Protein AF-A0ABD0Y356-F1 (afdb_monomer)

Organism: NCBI:txid642074

Radius of gyration: 19.46 Å; Cα contacts (8 Å, |Δi|>4): 56; chains: 1; bounding box: 53×22×47 Å

Solvent-accessible surface area (backbone atoms only — not comparable to full-atom values): 6310 Å² total; per-residue (Å²): 120,70,77,62,56,54,56,53,51,51,53,52,51,50,53,53,51,51,53,52,49,54,48,51,54,51,36,52,50,46,53,58,52,34,70,78,47,96,61,86,76,53,74,68,55,46,44,48,43,49,52,34,48,76,69,67,65,59,84,68,90,66,74,77,87,50,70,71,46,47,54,51,48,53,53,52,49,55,51,47,66,55,49,54,56,54,54,50,49,57,52,49,55,52,50,52,54,49,53,50,51,52,53,51,56,62,74,74,109

pLDDT: mean 81.66, std 10.9, range [48.22, 93.31]

Foldseek 3Di:
DVVLVVVLVVLVVVVVVVLVVLLVVLLVLLQVVCVVPPDDDDSVLSSVQSVCVLVVVCPPPDDDPDPVSVVVVVVSSVVSVVVVVVSVVVNVVSVVVVVVVVVVVVVVD

InterPro domains:
  IPR013099 Potassium channel domain [PF07885] (21-88)
  IPR047871 Calcium-activated potassium channel slowpoke-like [PTHR10027] (1-94)

Sequence (109 aa):
MQKSQSALSQQLMILSATLLCLVFTSVCGIQHFQRAGHRHLNLFQSTYYVVVTFSTVGYGDFVPDIWPSQLYMVIMICIALIVLPTQVKNTQHLSNKLHLLCKKCILFF

Nearest PDB structures (foldseek):
  7cr3-assembly1_A  TM=7.398E-01  e=2.305E-01  Homo sapiens
  8j02-assembly1_A  TM=6.827E-01  e=1.405E-01  Homo sapiens
  8ijk-assembly1_A  TM=6.825E-01  e=1.590E-01  Homo sapiens
  8x43-assembly1_G  TM=5.730E-01  e=2.037E-01  Homo sapiens
  8j05-assembly1_G  TM=5.253E-01  e=3.141E-01  Homo sapiens

Secondary structure (DSSP, 8-state):
-HHHHHHHHHHHHHHHHHHHHHHHHHHHHHHHHHHTSSS---HHHHHHHHHHHHTT----SS---SHHHHHHHHHHHHHHHHHHHHHHHHHHHHHHHHHHHHHHHHTT-

Mean predicted aligned error: 8.08 Å

Structure (mmCIF, N/CA/C/O backbone):
data_AF-A0ABD0Y356-F1
#
_entry.id   AF-A0ABD0Y356-F1
#
loop_
_atom_site.group_PDB
_atom_site.id
_atom_site.type_symbol
_atom_site.label_atom_id
_atom_site.label_alt_id
_atom_site.label_comp_id
_atom_site.label_asym_id
_atom_site.label_entity_id
_atom_site.label_seq_id
_atom_site.pdbx_PDB_ins_code
_atom_site.Cartn_x
_atom_site.Cartn_y
_atom_site.Cartn_z
_atom_site.occupancy
_atom_site.B_iso_or_equiv
_atom_site.auth_seq_id
_atom_site.auth_comp_id
_atom_site.auth_asym_id
_atom_site.auth_atom_id
_atom_site.pdbx_PDB_model_num
ATOM 1 N N . MET A 1 1 ? -15.328 12.468 30.540 1.00 48.22 1 MET A N 1
ATOM 2 C CA . MET A 1 1 ? -15.143 12.422 29.067 1.00 48.22 1 MET A CA 1
ATOM 3 C C . MET A 1 1 ? -13.676 12.413 28.591 1.00 48.22 1 MET A C 1
ATOM 5 O O . MET A 1 1 ? -13.446 11.945 27.485 1.00 48.22 1 MET A O 1
ATOM 9 N N . GLN A 1 2 ? -12.669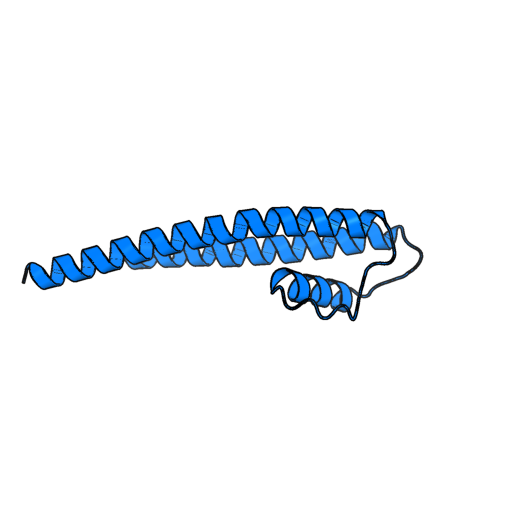 12.829 29.383 1.00 51.19 2 GLN A N 1
ATOM 10 C CA . GLN A 1 2 ? -11.256 12.905 28.935 1.00 51.19 2 GLN A CA 1
ATOM 11 C C . GLN A 1 2 ? -10.601 11.570 28.515 1.00 51.19 2 GLN A C 1
ATOM 13 O O . GLN A 1 2 ? -9.849 11.545 27.546 1.00 51.19 2 GLN A O 1
ATOM 18 N N .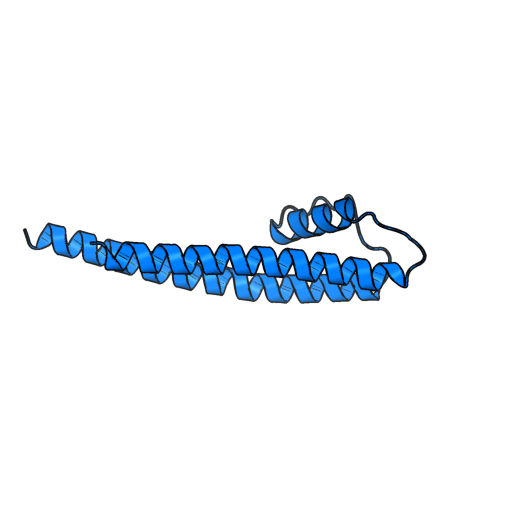 LYS A 1 3 ? -10.900 10.446 29.185 1.00 57.53 3 LYS A N 1
ATOM 19 C CA . LYS A 1 3 ? -10.203 9.164 28.937 1.00 57.53 3 LYS A CA 1
ATOM 20 C C . LYS A 1 3 ? -10.556 8.497 27.594 1.00 57.53 3 LYS A C 1
ATOM 22 O O . LYS A 1 3 ? -9.785 7.691 27.086 1.00 57.53 3 LYS A O 1
ATOM 27 N N . SER A 1 4 ? -11.711 8.825 27.008 1.00 60.03 4 SER A N 1
ATOM 28 C CA . SER A 1 4 ? -12.128 8.241 25.723 1.00 60.03 4 SER A CA 1
ATOM 29 C C . SER A 1 4 ? -11.534 8.972 24.516 1.00 60.03 4 SER A C 1
ATOM 31 O O . SER A 1 4 ? -11.319 8.348 23.481 1.00 60.03 4 SER A O 1
ATOM 33 N N . GLN A 1 5 ? -11.234 10.268 24.657 1.00 64.00 5 GLN A N 1
ATOM 34 C CA . GLN A 1 5 ? -10.579 11.067 23.616 1.00 64.00 5 GLN A CA 1
ATOM 35 C C . GLN A 1 5 ? -9.115 10.642 23.420 1.00 64.00 5 GLN A C 1
ATOM 37 O O . GLN A 1 5 ? -8.646 10.545 22.289 1.00 64.00 5 GLN A O 1
ATOM 42 N N . SER A 1 6 ? -8.415 10.289 24.507 1.00 74.12 6 SER A N 1
ATOM 43 C CA . SER A 1 6 ? -7.024 9.824 24.439 1.00 74.12 6 SER A CA 1
ATOM 44 C C . SER A 1 6 ? -6.871 8.455 23.766 1.00 74.12 6 SER A C 1
ATOM 46 O O . SER A 1 6 ? -5.894 8.227 23.063 1.00 74.12 6 SER A O 1
ATOM 48 N N . ALA A 1 7 ? -7.836 7.543 23.929 1.00 76.94 7 ALA A N 1
ATOM 49 C CA . ALA A 1 7 ? -7.784 6.234 23.272 1.00 76.94 7 ALA A CA 1
ATOM 50 C C . ALA A 1 7 ? -7.954 6.343 21.745 1.00 76.94 7 ALA A C 1
ATOM 52 O O . ALA A 1 7 ? -7.269 5.648 20.999 1.00 76.94 7 ALA A O 1
ATOM 53 N N . LEU A 1 8 ? -8.829 7.239 21.272 1.00 79.25 8 LEU A N 1
ATOM 54 C C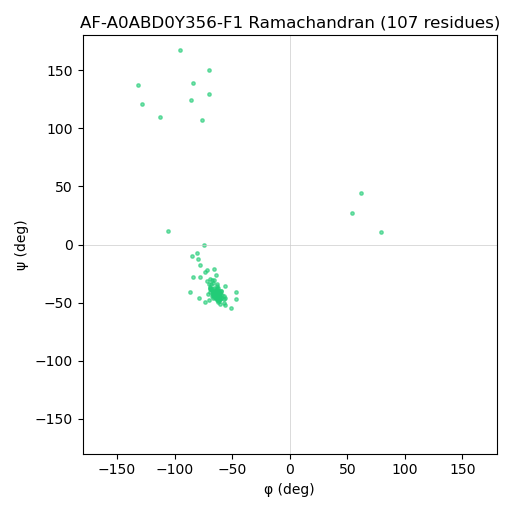A . LEU A 1 8 ? -9.013 7.504 19.842 1.00 79.25 8 LEU A CA 1
ATOM 55 C C . LEU A 1 8 ? -7.764 8.156 19.232 1.00 79.25 8 LEU A C 1
ATOM 57 O O . LEU A 1 8 ? -7.291 7.715 18.184 1.00 79.25 8 LEU A O 1
ATOM 61 N N . SER A 1 9 ? -7.199 9.167 19.901 1.00 82.88 9 SER A N 1
ATOM 62 C CA . SER A 1 9 ? -5.995 9.846 19.411 1.00 82.88 9 SER A CA 1
ATOM 63 C C . SER A 1 9 ? -4.788 8.908 19.343 1.00 82.88 9 SER A C 1
ATOM 65 O O . SER A 1 9 ? -4.028 8.974 18.382 1.00 82.88 9 SER A O 1
ATOM 67 N N . GLN A 1 10 ? -4.649 7.971 20.289 1.00 86.00 10 GLN A N 1
ATOM 68 C CA . GLN A 1 10 ? -3.614 6.935 20.234 1.00 86.00 10 GLN A CA 1
ATOM 69 C C . GLN A 1 10 ? -3.760 6.018 19.013 1.00 86.00 10 GLN A C 1
ATOM 71 O O . GLN A 1 10 ? -2.775 5.768 18.326 1.00 86.00 10 GLN A O 1
ATOM 76 N N . GLN A 1 11 ? -4.970 5.541 18.703 1.00 85.44 11 GLN A N 1
ATOM 77 C CA . GLN A 1 11 ? -5.198 4.685 17.529 1.00 85.44 11 GLN A CA 1
ATOM 78 C C . GLN A 1 11 ? -4.903 5.427 16.218 1.00 85.44 11 GLN A C 1
ATOM 80 O O . GLN A 1 11 ? -4.276 4.866 15.321 1.00 85.44 11 GLN A O 1
ATOM 85 N N . LEU A 1 12 ? -5.297 6.702 16.125 1.00 85.75 12 LEU A N 1
ATOM 86 C CA . LEU A 1 12 ? -4.986 7.550 14.972 1.00 85.75 12 LEU A CA 1
ATOM 87 C C . LEU A 1 12 ? -3.480 7.796 14.824 1.00 85.75 12 LEU A C 1
ATOM 89 O O . LEU A 1 12 ? -2.973 7.724 13.708 1.00 85.75 12 LEU A O 1
ATOM 93 N N . MET A 1 13 ? -2.756 8.017 15.929 1.00 88.19 13 MET A N 1
ATOM 94 C CA . MET A 1 13 ? -1.291 8.114 15.906 1.00 88.19 13 MET A CA 1
ATOM 95 C C . MET A 1 13 ? -0.636 6.819 15.420 1.00 88.19 13 MET A C 1
ATOM 97 O O . MET A 1 13 ? 0.319 6.866 14.652 1.00 88.19 13 MET A O 1
ATOM 101 N N . ILE A 1 14 ? -1.146 5.654 15.827 1.00 89.25 14 ILE A N 1
ATOM 102 C CA . ILE A 1 14 ? -0.620 4.364 15.362 1.00 89.25 14 ILE A CA 1
ATOM 103 C C . ILE A 1 14 ? -0.916 4.171 13.865 1.00 89.25 14 ILE A C 1
ATOM 105 O O . ILE A 1 14 ? -0.063 3.682 13.125 1.00 89.25 14 ILE A O 1
ATOM 109 N N . LEU A 1 15 ? -2.099 4.566 13.387 1.00 88.75 15 LEU A N 1
ATOM 110 C CA . LEU A 1 15 ? -2.468 4.468 11.972 1.00 88.75 15 LEU A CA 1
ATOM 111 C C . LEU A 1 15 ? -1.600 5.377 11.089 1.00 88.75 15 LEU A C 1
ATOM 113 O O . LEU A 1 15 ? -1.084 4.929 10.068 1.00 88.75 15 LEU A O 1
ATOM 117 N N . SER A 1 16 ? -1.373 6.626 11.497 1.00 89.56 16 SER A N 1
ATOM 118 C CA . SER A 1 16 ? -0.479 7.524 10.761 1.00 89.56 16 SER A CA 1
ATOM 119 C C . SER A 1 16 ? 0.975 7.045 10.805 1.00 89.56 16 SER A C 1
ATOM 121 O O . SER A 1 16 ? 1.637 7.026 9.769 1.00 89.56 16 SER A O 1
ATOM 123 N N . ALA A 1 17 ? 1.460 6.579 11.960 1.00 91.88 17 ALA A N 1
ATOM 124 C CA . ALA A 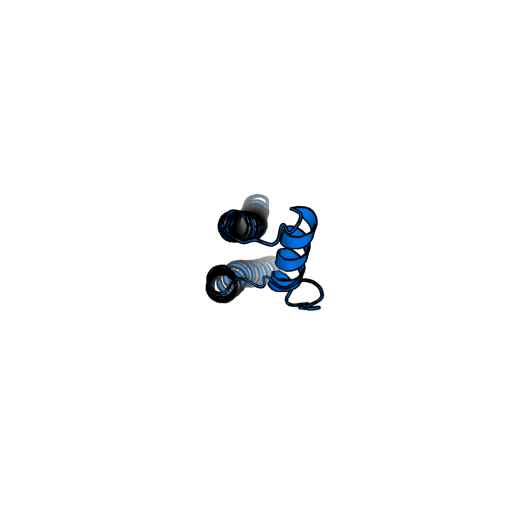1 17 ? 2.808 6.030 12.092 1.00 91.88 17 ALA A CA 1
ATOM 125 C C . ALA A 1 17 ? 3.019 4.784 11.215 1.00 91.88 17 ALA A C 1
ATOM 127 O O . ALA A 1 17 ? 4.032 4.682 10.529 1.00 91.88 17 ALA A O 1
ATOM 128 N N . THR A 1 18 ? 2.055 3.858 11.182 1.00 90.44 18 THR A N 1
ATOM 129 C CA . THR A 1 18 ? 2.135 2.649 10.341 1.00 90.44 18 THR A CA 1
ATOM 130 C C . THR A 1 18 ? 2.131 2.979 8.850 1.00 90.44 18 THR A C 1
ATOM 132 O O . THR A 1 18 ? 2.937 2.413 8.115 1.00 90.44 18 THR A O 1
ATOM 135 N N . LEU A 1 19 ? 1.309 3.935 8.403 1.00 90.19 19 LEU A N 1
ATOM 136 C CA . LEU A 1 19 ? 1.339 4.431 7.022 1.00 90.19 19 LEU A CA 1
ATOM 137 C C . LEU A 1 19 ? 2.697 5.049 6.662 1.00 90.19 19 LEU A C 1
ATOM 139 O O . LEU A 1 19 ? 3.269 4.708 5.628 1.00 90.19 19 LEU A O 1
ATOM 143 N N . LEU A 1 20 ? 3.242 5.912 7.524 1.00 92.06 20 LEU A N 1
ATOM 144 C CA . LEU A 1 20 ? 4.556 6.526 7.311 1.00 92.06 20 LEU A CA 1
ATOM 145 C C . LEU A 1 20 ? 5.672 5.475 7.261 1.00 92.06 20 LEU A C 1
ATOM 147 O O . LEU A 1 20 ? 6.522 5.531 6.373 1.00 92.06 20 LEU A O 1
ATOM 151 N N . CYS A 1 21 ? 5.647 4.485 8.156 1.00 91.81 21 CYS A N 1
ATOM 152 C CA . CYS A 1 21 ? 6.594 3.372 8.138 1.00 91.81 21 CYS A CA 1
ATOM 153 C C . CYS A 1 21 ? 6.491 2.543 6.851 1.00 91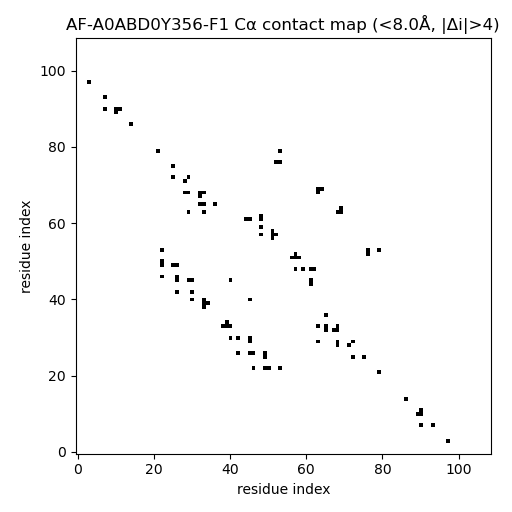.81 21 CYS A C 1
ATOM 155 O O . CYS A 1 21 ? 7.523 2.207 6.272 1.00 91.81 21 CYS A O 1
ATOM 157 N N . LEU A 1 22 ? 5.282 2.227 6.378 1.00 91.31 22 LEU A N 1
ATOM 158 C CA . LEU A 1 22 ? 5.081 1.486 5.127 1.00 91.31 22 LEU A CA 1
ATOM 159 C C . LEU A 1 22 ? 5.614 2.260 3.916 1.00 91.31 22 LEU A C 1
ATOM 161 O O . LEU A 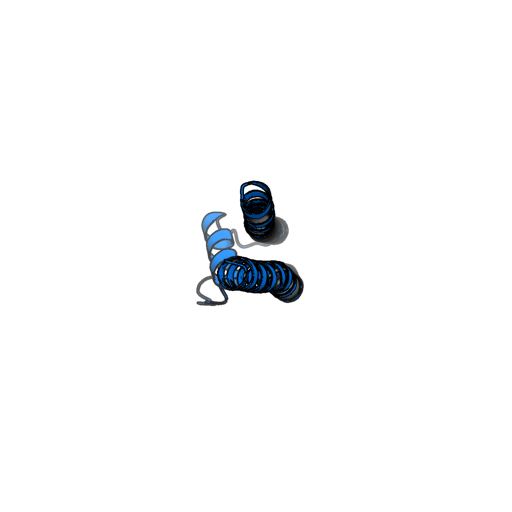1 22 ? 6.314 1.685 3.081 1.00 91.31 22 LEU A O 1
ATOM 165 N N . VAL A 1 23 ? 5.346 3.566 3.840 1.00 91.62 23 VAL A N 1
ATOM 166 C CA . VAL A 1 23 ? 5.875 4.424 2.769 1.00 91.62 23 VAL A CA 1
ATOM 167 C C . VAL A 1 23 ? 7.401 4.464 2.819 1.00 91.62 23 VAL A C 1
ATOM 169 O O . VAL A 1 23 ? 8.053 4.202 1.811 1.00 91.62 23 VAL A O 1
ATOM 172 N N . PHE A 1 24 ? 7.982 4.724 3.992 1.00 91.88 24 PHE A N 1
ATOM 173 C CA . PHE A 1 24 ? 9.430 4.851 4.147 1.00 91.88 24 PHE A CA 1
ATOM 174 C C . PHE A 1 24 ? 10.166 3.546 3.818 1.00 91.88 24 PHE A C 1
ATOM 176 O O . PHE A 1 24 ? 11.112 3.549 3.033 1.00 91.88 24 PHE A O 1
ATOM 183 N N . THR A 1 25 ? 9.695 2.415 4.351 1.00 92.12 25 THR A N 1
ATOM 184 C CA . THR A 1 25 ? 10.277 1.091 4.067 1.00 92.12 25 THR A CA 1
ATOM 185 C C . THR A 1 25 ? 10.210 0.744 2.583 1.00 92.12 25 THR A C 1
ATOM 187 O O . THR A 1 25 ? 11.205 0.282 2.030 1.00 92.12 25 THR A O 1
ATOM 190 N N . SER A 1 26 ? 9.094 1.047 1.917 1.00 91.50 26 SER A N 1
ATOM 191 C CA . SER A 1 26 ? 8.931 0.788 0.483 1.00 91.50 26 SER A CA 1
ATOM 192 C C . SER A 1 26 ? 9.857 1.657 -0.371 1.00 91.50 26 SER A C 1
ATOM 194 O O . SER A 1 26 ? 10.504 1.145 -1.282 1.00 91.50 26 SER A O 1
ATOM 196 N N . VAL A 1 27 ? 9.989 2.953 -0.057 1.00 91.00 27 VAL A N 1
ATOM 197 C CA . VAL A 1 27 ? 10.909 3.868 -0.759 1.00 91.00 27 VAL A CA 1
ATOM 198 C C . VAL A 1 27 ? 12.361 3.423 -0.588 1.00 91.00 27 VAL A C 1
ATOM 200 O O . VAL A 1 27 ? 13.090 3.324 -1.579 1.00 91.00 27 VAL A O 1
ATOM 203 N N . CYS A 1 28 ? 12.771 3.096 0.643 1.00 90.00 28 CYS A N 1
ATOM 204 C CA . CYS A 1 28 ? 14.107 2.574 0.923 1.00 90.00 28 CYS A CA 1
ATOM 205 C C . CYS A 1 28 ? 14.364 1.247 0.201 1.00 90.00 28 CYS A C 1
ATOM 207 O O . CYS A 1 28 ? 15.438 1.070 -0.372 1.00 90.00 28 CYS A O 1
ATOM 209 N N . GLY A 1 29 ? 13.387 0.336 0.188 1.00 89.88 29 GLY A N 1
ATOM 210 C CA . GLY A 1 29 ? 13.478 -0.942 -0.512 1.00 89.88 29 GLY A CA 1
ATOM 211 C C . GLY A 1 29 ? 13.675 -0.756 -2.013 1.00 89.88 29 GLY A C 1
ATOM 212 O O . GLY A 1 29 ? 14.644 -1.274 -2.569 1.00 89.88 29 GLY A O 1
ATOM 213 N N . ILE A 1 30 ? 12.827 0.056 -2.660 1.00 87.94 30 ILE A N 1
ATOM 214 C CA . ILE A 1 30 ? 12.957 0.366 -4.090 1.00 87.94 30 ILE A CA 1
ATOM 215 C C . ILE A 1 30 ? 14.336 0.955 -4.377 1.00 87.94 30 ILE A C 1
ATOM 217 O O . ILE A 1 30 ? 15.035 0.427 -5.232 1.00 87.94 30 ILE A O 1
ATOM 221 N N . GLN A 1 31 ? 14.769 1.988 -3.647 1.00 86.38 31 GLN A N 1
ATOM 222 C CA . GLN A 1 31 ? 16.083 2.597 -3.869 1.00 86.38 31 GLN A CA 1
ATOM 223 C C . GLN A 1 31 ? 17.243 1.622 -3.682 1.00 86.38 31 GLN A C 1
ATOM 225 O O . GLN A 1 31 ? 18.210 1.682 -4.439 1.00 86.38 31 GLN A O 1
ATOM 230 N N . HIS A 1 32 ? 17.170 0.746 -2.679 1.00 87.19 32 HIS A N 1
ATOM 231 C CA . HIS A 1 32 ? 18.215 -0.237 -2.420 1.00 87.19 32 HIS A CA 1
ATOM 232 C C . HIS A 1 32 ? 18.351 -1.211 -3.593 1.00 87.19 32 HIS A C 1
ATOM 234 O O . HIS A 1 32 ? 19.450 -1.402 -4.110 1.00 87.19 32 HIS A O 1
ATOM 240 N N . PHE A 1 33 ? 17.229 -1.751 -4.075 1.00 84.62 33 PHE A N 1
ATOM 241 C CA . PHE A 1 33 ? 17.223 -2.626 -5.244 1.00 84.62 33 PHE A CA 1
ATOM 242 C C . PHE A 1 33 ? 17.628 -1.891 -6.525 1.00 84.62 33 PHE A C 1
ATOM 244 O O . PHE A 1 33 ? 18.350 -2.441 -7.351 1.00 84.62 33 PHE A O 1
ATOM 251 N N . GLN A 1 34 ? 17.218 -0.634 -6.692 1.00 79.00 34 GLN A N 1
ATOM 252 C CA . GLN A 1 34 ? 17.553 0.143 -7.881 1.00 79.00 34 GLN A CA 1
ATOM 253 C C . GLN A 1 34 ? 18.995 0.613 -7.929 1.00 79.00 34 GLN A C 1
ATOM 255 O O . GLN A 1 34 ? 19.524 0.812 -9.016 1.00 79.00 34 GLN A O 1
ATOM 260 N N . ARG A 1 35 ? 19.655 0.719 -6.774 1.00 78.12 35 ARG A N 1
ATOM 261 C CA . ARG A 1 35 ? 21.096 0.957 -6.705 1.00 78.12 35 ARG A CA 1
ATOM 262 C C . ARG A 1 35 ? 21.908 -0.195 -7.302 1.00 78.12 35 ARG A C 1
ATOM 264 O O . ARG A 1 35 ? 23.018 0.041 -7.760 1.00 78.12 35 ARG A O 1
ATOM 271 N N . ALA A 1 36 ? 21.358 -1.411 -7.305 1.00 77.00 36 ALA A N 1
ATOM 272 C CA . ALA A 1 36 ? 21.943 -2.565 -7.985 1.00 77.00 36 ALA A CA 1
ATOM 273 C C . ALA A 1 36 ? 21.567 -2.643 -9.481 1.00 77.00 36 ALA A C 1
ATOM 275 O O . ALA A 1 36 ? 22.119 -3.462 -10.210 1.00 77.00 36 ALA A O 1
ATOM 276 N N . GLY A 1 37 ? 20.619 -1.820 -9.941 1.00 71.31 37 GLY A N 1
ATOM 277 C CA . GLY A 1 37 ? 20.184 -1.756 -11.333 1.00 71.31 37 GLY A CA 1
ATOM 278 C C . GLY A 1 37 ? 20.897 -0.665 -12.137 1.00 71.31 37 GLY A C 1
ATOM 279 O O . GLY A 1 37 ? 21.525 0.235 -11.593 1.00 71.31 37 GLY A O 1
ATOM 280 N N . HIS A 1 38 ? 20.751 -0.716 -13.462 1.00 64.06 38 HIS A N 1
ATOM 281 C CA . HIS A 1 38 ? 21.343 0.261 -14.390 1.00 64.06 38 HIS A CA 1
ATOM 282 C C . HIS A 1 38 ? 20.560 1.586 -14.503 1.00 64.06 38 HIS A C 1
ATOM 284 O O . HIS A 1 38 ? 21.054 2.545 -15.095 1.00 64.06 38 HIS A O 1
ATOM 290 N N . ARG A 1 39 ? 19.325 1.652 -13.984 1.00 67.06 39 ARG A N 1
ATOM 291 C CA . ARG A 1 39 ? 18.397 2.777 -14.190 1.00 67.06 39 ARG A CA 1
ATOM 292 C C . ARG A 1 39 ? 18.175 3.524 -12.876 1.00 67.06 39 ARG A C 1
ATOM 294 O O . ARG A 1 39 ? 17.530 3.007 -11.970 1.00 67.06 39 ARG A O 1
ATOM 301 N N . HIS A 1 40 ? 18.694 4.744 -12.774 1.00 67.50 40 HIS A N 1
ATOM 302 C CA . HIS A 1 40 ? 18.502 5.592 -11.598 1.00 67.50 40 HIS A CA 1
ATOM 303 C C . HIS A 1 40 ? 17.091 6.201 -11.597 1.00 67.50 40 HIS A C 1
ATOM 305 O O . HIS A 1 40 ? 16.817 7.112 -12.375 1.00 67.50 40 HIS A O 1
ATOM 311 N N . LEU A 1 41 ? 16.202 5.729 -10.715 1.00 71.31 41 LEU A N 1
ATOM 312 C CA . LEU A 1 41 ? 15.003 6.494 -10.354 1.00 71.31 41 LEU A CA 1
ATOM 313 C C . LEU A 1 41 ? 15.346 7.491 -9.250 1.00 71.31 41 LEU A C 1
ATOM 315 O O . LEU A 1 41 ? 16.059 7.176 -8.293 1.00 71.31 41 LEU A O 1
ATOM 319 N N . ASN A 1 42 ? 14.806 8.700 -9.373 1.00 82.25 42 ASN A N 1
ATOM 320 C CA . ASN A 1 42 ? 14.928 9.708 -8.329 1.00 82.25 42 ASN A CA 1
ATOM 321 C C . ASN A 1 42 ? 14.099 9.324 -7.095 1.00 82.25 42 ASN A C 1
ATOM 323 O O . ASN A 1 42 ? 13.018 8.746 -7.211 1.00 82.25 42 ASN A O 1
ATOM 327 N N . LEU A 1 43 ? 14.563 9.750 -5.916 1.00 83.69 43 LEU A N 1
ATOM 328 C CA . LEU A 1 43 ? 13.855 9.644 -4.628 1.00 83.69 43 LEU A CA 1
ATOM 329 C C . LEU A 1 43 ? 12.388 10.095 -4.700 1.00 83.69 43 LEU A C 1
ATOM 331 O O . LEU A 1 43 ? 11.491 9.483 -4.121 1.00 83.69 43 LEU A O 1
ATOM 335 N N . PHE A 1 44 ? 12.145 11.180 -5.432 1.00 86.25 44 PHE A N 1
ATOM 336 C CA . PHE A 1 44 ? 10.811 11.744 -5.601 1.00 86.25 44 PHE A CA 1
ATOM 337 C C . PHE A 1 44 ? 9.896 10.847 -6.444 1.00 86.25 44 PHE A C 1
ATOM 339 O O . PHE A 1 44 ? 8.719 10.713 -6.123 1.00 86.25 44 PHE A O 1
ATOM 346 N N . GLN A 1 45 ? 10.431 10.185 -7.474 1.00 87.88 45 GLN A N 1
ATOM 347 C CA . GLN A 1 45 ? 9.656 9.282 -8.331 1.00 87.88 45 GLN A CA 1
ATOM 348 C C . GLN A 1 45 ? 9.275 7.999 -7.589 1.00 87.88 45 GLN A C 1
ATOM 350 O O . GLN A 1 45 ? 8.128 7.564 -7.671 1.00 87.88 45 GLN A O 1
ATOM 355 N N . SER A 1 46 ? 10.200 7.419 -6.814 1.00 87.44 46 SER A N 1
ATOM 356 C CA . SER A 1 46 ? 9.897 6.236 -6.000 1.00 87.44 46 SER A CA 1
ATOM 357 C C . SER A 1 46 ? 8.883 6.550 -4.898 1.00 87.44 46 SER A C 1
ATOM 359 O O . SER A 1 46 ? 7.954 5.775 -4.687 1.00 87.44 46 SER A O 1
ATOM 361 N N . THR A 1 47 ? 8.995 7.712 -4.249 1.00 89.00 47 THR A N 1
ATOM 362 C CA . THR A 1 47 ? 8.010 8.163 -3.252 1.00 89.00 47 THR A CA 1
ATOM 363 C C . THR A 1 47 ? 6.631 8.366 -3.875 1.00 89.00 47 THR A C 1
ATOM 365 O O . THR A 1 47 ? 5.642 7.882 -3.327 1.00 89.00 47 THR A O 1
ATOM 368 N N . TYR A 1 48 ? 6.555 9.017 -5.040 1.00 90.25 48 TYR A N 1
ATOM 369 C CA . TYR A 1 48 ? 5.302 9.191 -5.775 1.00 90.25 48 TYR A CA 1
ATOM 370 C C . TYR A 1 48 ? 4.644 7.845 -6.099 1.00 90.25 48 TYR A C 1
ATOM 372 O O . TYR A 1 48 ? 3.483 7.632 -5.753 1.00 90.25 48 TYR A O 1
ATOM 380 N N . TYR A 1 49 ? 5.405 6.908 -6.672 1.00 89.12 49 TYR A N 1
ATOM 381 C CA . TYR A 1 49 ? 4.915 5.568 -6.993 1.00 89.12 49 TYR A CA 1
ATOM 382 C C . TYR A 1 49 ? 4.361 4.841 -5.761 1.00 89.12 49 TYR A C 1
ATOM 384 O O . TYR A 1 49 ? 3.257 4.300 -5.799 1.00 89.12 49 TYR A O 1
ATOM 392 N N . VAL A 1 50 ? 5.090 4.869 -4.642 1.00 90.12 50 VAL A N 1
ATOM 393 C CA . VAL A 1 50 ? 4.679 4.224 -3.388 1.00 90.12 50 VAL A CA 1
ATOM 394 C C . VAL A 1 50 ? 3.390 4.838 -2.833 1.00 90.12 50 VAL A C 1
ATOM 396 O O . VAL A 1 50 ? 2.481 4.104 -2.446 1.00 90.12 50 VAL A O 1
ATOM 399 N N . VAL A 1 51 ? 3.265 6.169 -2.834 1.00 90.31 51 VAL A N 1
ATOM 400 C CA . VAL A 1 51 ? 2.052 6.864 -2.368 1.00 90.31 51 VAL A CA 1
ATOM 401 C C . VAL A 1 51 ? 0.852 6.547 -3.263 1.00 90.31 51 VAL A C 1
ATOM 403 O O . VAL A 1 51 ? -0.216 6.211 -2.753 1.00 90.31 51 VAL A O 1
ATOM 406 N N . VAL A 1 52 ? 1.017 6.590 -4.587 1.00 91.38 52 VAL A N 1
ATOM 407 C CA . VAL A 1 52 ? -0.027 6.251 -5.578 1.00 91.38 52 VAL A CA 1
ATOM 408 C C . VAL A 1 52 ? -0.458 4.785 -5.469 1.00 91.38 52 VAL A C 1
ATOM 410 O O . VAL A 1 52 ? -1.630 4.463 -5.655 1.00 91.38 52 VAL A O 1
ATOM 413 N N . THR A 1 53 ? 0.471 3.896 -5.121 1.00 90.56 53 THR A N 1
ATOM 414 C CA . THR A 1 53 ? 0.200 2.467 -4.935 1.00 90.56 53 THR A CA 1
ATOM 415 C C . THR A 1 53 ? -0.560 2.203 -3.636 1.00 90.56 53 THR A C 1
ATOM 417 O O . THR A 1 53 ? -1.586 1.528 -3.654 1.00 90.56 53 THR A O 1
ATOM 420 N N . PHE A 1 54 ? -0.110 2.755 -2.503 1.00 87.69 54 PHE A N 1
ATOM 421 C CA . PHE A 1 54 ? -0.788 2.557 -1.215 1.00 87.69 54 PHE A CA 1
ATOM 422 C C . PHE A 1 54 ? -2.140 3.261 -1.127 1.00 87.69 54 PHE A C 1
ATOM 424 O O . PHE A 1 54 ? -3.040 2.764 -0.456 1.00 87.69 54 PHE A O 1
ATOM 431 N N . SER A 1 55 ? -2.305 4.384 -1.826 1.00 88.75 55 SER A N 1
ATOM 432 C CA . SER A 1 55 ? -3.615 5.022 -2.009 1.00 88.75 55 SER A CA 1
ATOM 433 C C . SER A 1 55 ? -4.516 4.279 -3.000 1.00 88.75 55 SER A C 1
ATOM 435 O O . SER A 1 55 ? -5.636 4.723 -3.239 1.00 88.75 55 SER A O 1
ATOM 437 N N . THR A 1 56 ? -4.034 3.171 -3.580 1.00 90.81 56 THR A N 1
ATOM 438 C CA . THR A 1 56 ? -4.718 2.356 -4.594 1.00 90.81 56 THR A CA 1
ATOM 439 C C . THR A 1 56 ? -5.182 3.152 -5.815 1.00 90.81 56 THR A C 1
ATOM 441 O O . THR A 1 56 ? -6.153 2.774 -6.462 1.00 90.81 56 THR A O 1
ATOM 444 N N . VAL A 1 57 ? -4.504 4.260 -6.131 1.00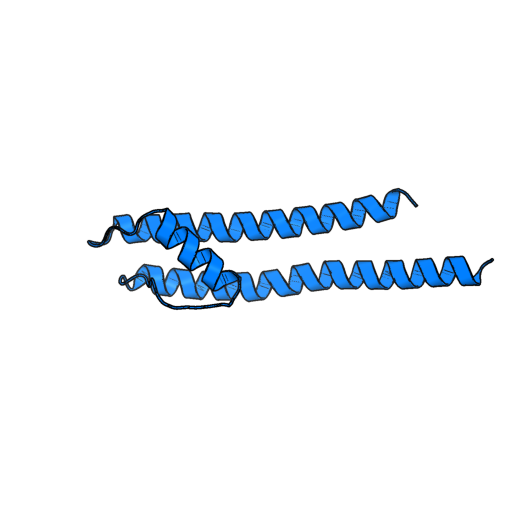 93.31 57 VAL A N 1
ATOM 445 C CA . VAL A 1 57 ? -4.788 5.071 -7.322 1.00 93.31 57 VAL A CA 1
ATOM 446 C C . VAL A 1 57 ? -4.173 4.417 -8.561 1.00 93.31 57 VAL A C 1
ATOM 448 O O . VAL A 1 57 ? -4.846 4.267 -9.572 1.00 93.31 57 VAL A O 1
ATOM 451 N N . GLY A 1 58 ? -2.912 3.980 -8.464 1.00 87.94 58 GLY A N 1
ATOM 452 C CA . GLY A 1 58 ? -2.275 3.116 -9.464 1.00 87.94 58 GLY A CA 1
ATOM 453 C C . GLY A 1 58 ? -2.142 3.689 -10.883 1.00 87.94 58 GLY A C 1
ATOM 454 O O . GLY A 1 58 ? -2.396 2.959 -11.832 1.00 87.94 58 GLY A O 1
ATOM 455 N N . TYR A 1 59 ? -1.719 4.950 -11.051 1.00 87.62 59 TYR A N 1
ATOM 456 C CA . TYR A 1 59 ? -1.571 5.573 -12.382 1.00 87.62 59 TYR A CA 1
ATOM 457 C C . TYR A 1 59 ? -0.643 4.808 -13.341 1.00 87.62 59 TYR A C 1
ATOM 459 O O . TYR A 1 59 ? -0.914 4.730 -14.535 1.00 87.62 59 TYR A O 1
ATOM 467 N N . GLY A 1 60 ? 0.431 4.206 -12.818 1.00 83.81 60 GLY A N 1
ATOM 468 C CA . GLY A 1 60 ? 1.358 3.397 -13.616 1.00 83.81 60 GLY A CA 1
ATOM 469 C C . GLY A 1 60 ? 2.383 4.195 -14.433 1.00 83.81 60 GLY A C 1
ATOM 470 O O . GLY A 1 60 ? 3.086 3.603 -15.244 1.00 83.81 60 GLY A O 1
ATOM 471 N N . ASP A 1 61 ? 2.519 5.505 -14.202 1.00 83.81 61 ASP A N 1
ATOM 472 C CA . ASP A 1 61 ? 3.443 6.379 -14.955 1.00 83.81 61 ASP A CA 1
ATOM 473 C C . ASP A 1 61 ? 4.922 6.031 -14.721 1.00 83.81 61 ASP A C 1
ATOM 475 O O . ASP A 1 61 ? 5.777 6.217 -15.587 1.00 83.81 61 ASP A O 1
ATOM 479 N N . PHE A 1 62 ? 5.228 5.525 -13.525 1.00 77.94 62 PHE A N 1
ATOM 480 C CA . PHE A 1 62 ? 6.564 5.118 -13.108 1.00 77.94 62 PHE A CA 1
ATOM 481 C C . PHE A 1 62 ? 6.498 3.693 -12.566 1.00 77.94 62 PHE A C 1
ATOM 483 O O . PHE A 1 62 ? 5.788 3.439 -11.597 1.00 77.94 62 PHE A O 1
ATOM 490 N N . VAL A 1 63 ? 7.250 2.769 -13.164 1.00 78.19 63 VAL A N 1
ATOM 491 C CA . VAL A 1 63 ? 7.309 1.357 -12.756 1.00 78.19 63 VAL A CA 1
ATOM 492 C C . VAL A 1 63 ? 8.776 0.937 -12.664 1.00 78.19 63 VAL A C 1
ATOM 494 O O . VAL A 1 63 ? 9.576 1.319 -13.521 1.00 78.19 63 VAL A O 1
ATOM 497 N N . PRO A 1 64 ? 9.184 0.182 -11.630 1.00 74.94 64 PRO A N 1
ATOM 498 C CA . PRO A 1 64 ? 10.536 -0.347 -11.585 1.00 74.94 64 PRO A CA 1
ATOM 499 C C . PRO A 1 64 ? 10.744 -1.445 -12.647 1.00 74.94 64 PRO A C 1
ATOM 501 O O . PRO A 1 64 ? 9.982 -2.406 -12.705 1.00 74.94 64 PRO A O 1
ATOM 504 N N . ASP A 1 65 ? 11.811 -1.330 -13.446 1.00 77.44 65 ASP A N 1
ATOM 505 C CA . ASP A 1 65 ? 12.160 -2.292 -14.515 1.00 77.44 65 ASP A CA 1
ATOM 506 C C . ASP A 1 65 ? 12.831 -3.583 -14.014 1.00 77.44 65 ASP A C 1
ATOM 508 O O . ASP A 1 65 ? 12.924 -4.575 -14.733 1.00 77.44 65 ASP A O 1
ATOM 512 N N . ILE A 1 66 ? 13.353 -3.578 -12.788 1.00 81.94 66 ILE A N 1
ATOM 513 C CA . ILE A 1 66 ? 14.103 -4.707 -12.227 1.00 81.94 66 ILE A CA 1
ATOM 514 C C . ILE A 1 66 ? 13.167 -5.737 -11.575 1.00 81.94 66 ILE A C 1
ATOM 516 O O . ILE A 1 66 ? 12.440 -5.426 -10.633 1.00 81.94 66 ILE A O 1
ATOM 520 N N . TRP A 1 67 ? 13.262 -6.995 -12.019 1.00 85.19 67 TRP A N 1
ATOM 521 C CA . TRP A 1 67 ? 12.488 -8.136 -11.501 1.00 85.19 67 TRP A CA 1
ATOM 522 C C . TRP A 1 67 ? 12.438 -8.251 -9.959 1.00 85.19 67 TRP A C 1
ATOM 524 O O . TRP A 1 67 ? 11.341 -8.401 -9.414 1.00 85.19 67 TRP A O 1
ATOM 534 N N . PRO A 1 68 ? 13.556 -8.127 -9.208 1.00 86.75 68 PRO A N 1
ATOM 535 C CA . PRO A 1 68 ? 13.507 -8.269 -7.752 1.00 86.75 68 PRO A CA 1
ATOM 536 C C . PRO A 1 68 ? 12.725 -7.155 -7.043 1.00 86.75 68 PRO A C 1
ATOM 538 O O . PRO A 1 68 ? 12.072 -7.426 -6.035 1.00 86.75 68 PRO A O 1
ATOM 541 N N . SER A 1 69 ? 12.736 -5.915 -7.544 1.00 86.69 69 SER A N 1
ATOM 542 C CA . SER A 1 69 ? 11.969 -4.846 -6.889 1.00 86.69 69 SER A CA 1
ATOM 543 C C . SER A 1 69 ? 10.478 -4.924 -7.203 1.00 86.69 69 SER A C 1
ATOM 545 O O . SER A 1 69 ? 9.671 -4.531 -6.363 1.00 86.69 69 SER A O 1
ATOM 547 N N . GLN A 1 70 ? 10.096 -5.470 -8.363 1.00 88.00 70 GLN A N 1
ATOM 548 C CA . GLN A 1 70 ? 8.696 -5.758 -8.673 1.00 88.00 70 GLN A CA 1
ATOM 549 C C . GLN A 1 70 ? 8.125 -6.775 -7.681 1.00 88.00 70 GLN A C 1
ATOM 551 O O . GLN A 1 70 ? 7.090 -6.516 -7.068 1.00 88.00 70 GLN A O 1
ATOM 556 N N . LEU A 1 71 ? 8.837 -7.884 -7.443 1.00 91.12 71 LEU A N 1
ATOM 557 C CA . LEU A 1 71 ? 8.438 -8.871 -6.435 1.00 91.12 71 LEU A CA 1
ATOM 558 C C . LEU A 1 71 ? 8.369 -8.272 -5.028 1.00 91.12 71 LEU A C 1
ATOM 560 O O . LEU A 1 71 ? 7.397 -8.504 -4.309 1.00 91.12 71 LEU A O 1
ATOM 564 N N . TYR A 1 72 ? 9.365 -7.468 -4.649 1.00 90.81 72 TYR A N 1
ATOM 565 C CA . TYR A 1 72 ? 9.366 -6.770 -3.366 1.00 90.81 72 TYR A CA 1
ATOM 566 C C . TYR A 1 72 ? 8.115 -5.894 -3.191 1.00 90.81 72 TYR A C 1
ATOM 568 O O . TYR A 1 72 ? 7.451 -5.968 -2.158 1.00 90.81 72 TYR A O 1
ATOM 576 N N . MET A 1 73 ? 7.745 -5.116 -4.213 1.00 89.38 73 MET A N 1
ATOM 577 C CA . MET A 1 73 ? 6.556 -4.262 -4.167 1.00 89.38 73 MET A CA 1
ATOM 578 C C . MET A 1 73 ? 5.261 -5.061 -4.037 1.00 89.38 73 MET A C 1
ATOM 580 O O . MET A 1 73 ? 4.407 -4.690 -3.237 1.00 89.38 73 MET A O 1
ATOM 584 N N . VAL A 1 74 ? 5.123 -6.178 -4.756 1.00 91.19 74 VAL A N 1
ATOM 585 C CA . VAL A 1 74 ? 3.943 -7.051 -4.640 1.00 91.19 74 VAL A CA 1
ATOM 586 C C . VAL A 1 74 ? 3.790 -7.575 -3.210 1.00 91.19 74 VAL A C 1
ATOM 588 O O . VAL A 1 74 ? 2.707 -7.481 -2.633 1.00 91.19 74 VAL A O 1
ATOM 591 N N . ILE A 1 75 ? 4.878 -8.048 -2.597 1.00 92.31 75 ILE A N 1
ATOM 592 C CA . ILE A 1 75 ? 4.864 -8.535 -1.210 1.00 92.31 75 ILE A CA 1
ATOM 593 C C . ILE A 1 75 ? 4.481 -7.408 -0.237 1.00 92.31 75 ILE A C 1
ATOM 595 O O . ILE A 1 75 ? 3.638 -7.611 0.640 1.00 92.31 75 ILE A O 1
ATOM 599 N N . MET A 1 76 ? 5.043 -6.208 -0.408 1.00 90.56 76 MET A N 1
ATOM 600 C CA . MET A 1 76 ? 4.725 -5.049 0.434 1.00 90.56 76 MET A CA 1
ATOM 601 C C . MET A 1 76 ? 3.255 -4.622 0.317 1.00 90.56 76 MET A C 1
ATOM 603 O O . MET A 1 76 ? 2.638 -4.284 1.329 1.00 90.56 76 MET A O 1
ATOM 607 N N . ILE A 1 77 ? 2.662 -4.690 -0.881 1.00 91.25 77 ILE A N 1
ATOM 608 C CA . ILE A 1 77 ? 1.231 -4.426 -1.094 1.00 91.25 77 ILE A CA 1
ATOM 609 C C . ILE A 1 77 ? 0.381 -5.466 -0.359 1.00 91.25 77 ILE A C 1
ATOM 611 O O . ILE A 1 77 ? -0.555 -5.090 0.345 1.00 91.25 77 ILE A O 1
ATOM 615 N N . CYS A 1 78 ? 0.717 -6.758 -0.454 1.00 92.12 78 CYS A N 1
ATOM 616 C CA . CYS A 1 78 ? 0.006 -7.807 0.281 1.00 92.12 78 CYS A CA 1
ATOM 617 C C . CYS A 1 78 ? 0.025 -7.553 1.796 1.00 92.12 78 CYS A C 1
ATOM 619 O O . CYS A 1 78 ? -1.012 -7.650 2.450 1.00 92.12 78 CYS A O 1
ATOM 621 N N . ILE A 1 79 ? 1.180 -7.173 2.351 1.00 91.44 79 ILE A N 1
ATOM 622 C CA . ILE A 1 79 ? 1.312 -6.831 3.773 1.00 91.44 79 ILE A CA 1
ATOM 623 C C . ILE A 1 79 ? 0.448 -5.612 4.116 1.00 91.44 79 ILE A C 1
ATOM 625 O O . ILE A 1 79 ? -0.314 -5.647 5.084 1.00 91.44 79 ILE A O 1
ATOM 629 N N . ALA A 1 80 ? 0.511 -4.547 3.315 1.00 88.94 80 ALA A N 1
ATOM 630 C CA . ALA A 1 80 ? -0.277 -3.342 3.550 1.00 88.94 80 ALA A CA 1
ATOM 631 C C . ALA A 1 80 ? -1.787 -3.615 3.507 1.00 88.94 80 ALA A C 1
ATOM 633 O O . ALA A 1 80 ? -2.511 -3.145 4.383 1.00 88.94 80 ALA A O 1
ATOM 634 N N . LEU A 1 81 ? -2.260 -4.439 2.567 1.00 89.06 81 LEU A N 1
ATOM 635 C CA . LEU A 1 81 ? -3.665 -4.843 2.477 1.00 89.06 81 LEU A CA 1
ATOM 636 C C . LEU A 1 81 ? -4.139 -5.690 3.664 1.00 89.06 81 LEU A C 1
ATOM 638 O O . LEU A 1 81 ? -5.337 -5.736 3.909 1.00 89.06 81 LEU A O 1
ATOM 642 N N . ILE A 1 82 ? -3.247 -6.337 4.417 1.00 90.81 82 ILE A N 1
ATOM 643 C CA . ILE A 1 82 ? -3.596 -7.064 5.650 1.00 90.81 82 ILE A CA 1
ATOM 644 C C . ILE A 1 82 ? -3.588 -6.118 6.860 1.00 90.81 82 ILE A C 1
ATOM 646 O O . ILE A 1 82 ? -4.475 -6.171 7.720 1.00 90.81 82 ILE A O 1
ATOM 650 N N . VAL A 1 83 ? -2.602 -5.223 6.928 1.00 88.94 83 VAL A N 1
ATOM 651 C CA . VAL A 1 83 ? -2.438 -4.281 8.043 1.00 88.94 83 VAL A CA 1
ATOM 652 C C . VAL A 1 83 ? -3.536 -3.214 8.026 1.00 88.94 83 VAL A C 1
ATOM 654 O O . VAL A 1 83 ? -4.188 -3.006 9.049 1.00 88.94 83 VAL A O 1
ATOM 657 N N . LEU A 1 84 ? -3.812 -2.591 6.875 1.00 86.00 84 LEU A N 1
ATOM 658 C CA . LEU A 1 84 ? -4.827 -1.539 6.725 1.00 86.00 84 LEU A CA 1
ATOM 659 C C . LEU A 1 84 ? -6.210 -1.922 7.293 1.00 86.00 84 LEU A C 1
ATOM 661 O O . LEU A 1 84 ? -6.703 -1.206 8.168 1.00 86.00 84 LEU A O 1
ATOM 665 N N . PRO A 1 85 ? -6.848 -3.043 6.898 1.00 87.12 85 PRO A N 1
ATOM 666 C CA . PRO A 1 85 ? -8.154 -3.416 7.432 1.00 87.12 85 PRO A CA 1
ATOM 667 C C . PRO A 1 85 ? -8.094 -3.785 8.914 1.00 87.12 85 PRO A C 1
ATOM 669 O O . PRO A 1 85 ? -9.070 -3.563 9.626 1.00 87.12 85 PRO A O 1
ATOM 672 N N . THR A 1 86 ? -6.975 -4.325 9.404 1.00 87.19 86 THR A N 1
ATOM 673 C CA . THR A 1 86 ? -6.803 -4.645 10.829 1.00 87.19 86 THR A CA 1
ATOM 674 C C . THR A 1 86 ? -6.822 -3.372 11.676 1.00 87.19 86 THR A C 1
ATOM 676 O O . THR A 1 86 ? -7.545 -3.296 12.671 1.00 87.19 86 THR A O 1
ATOM 679 N N . GLN A 1 87 ? -6.121 -2.329 11.228 1.00 83.44 87 GLN A N 1
ATOM 680 C CA . GLN A 1 87 ? -6.099 -1.031 11.902 1.00 83.44 87 GLN A CA 1
ATOM 681 C C . GLN A 1 87 ? -7.469 -0.339 11.841 1.00 83.44 87 GLN A C 1
ATOM 683 O O . GLN A 1 87 ? -7.963 0.140 12.863 1.00 83.44 87 GLN A O 1
ATOM 688 N N . VAL A 1 88 ? -8.136 -0.367 10.680 1.00 83.38 88 VAL A N 1
ATOM 689 C CA . VAL A 1 88 ? -9.483 0.208 10.512 1.00 83.38 88 VAL A CA 1
ATOM 690 C C . VAL A 1 88 ? -10.519 -0.516 11.380 1.00 83.38 88 VAL A C 1
ATOM 692 O O . VAL A 1 88 ? -11.350 0.143 12.007 1.00 83.38 88 VAL A O 1
ATOM 695 N N . LYS A 1 89 ? -10.462 -1.852 11.491 1.00 85.50 89 LYS A N 1
ATOM 696 C CA . LYS A 1 89 ? -11.346 -2.636 12.378 1.00 85.50 89 LYS A CA 1
ATOM 697 C C . LYS A 1 89 ? -11.212 -2.206 13.838 1.00 85.50 89 LYS A C 1
ATOM 699 O O . LYS A 1 89 ? -12.229 -2.017 14.507 1.00 85.50 89 LYS A O 1
ATOM 704 N N . ASN A 1 90 ? -9.983 -1.999 14.312 1.00 79.25 90 ASN A N 1
ATOM 705 C CA . ASN A 1 90 ? -9.725 -1.541 15.679 1.00 79.25 90 ASN A CA 1
ATOM 706 C C . ASN A 1 90 ? -10.313 -0.141 15.929 1.00 79.25 90 ASN A C 1
ATOM 708 O O . ASN A 1 90 ? 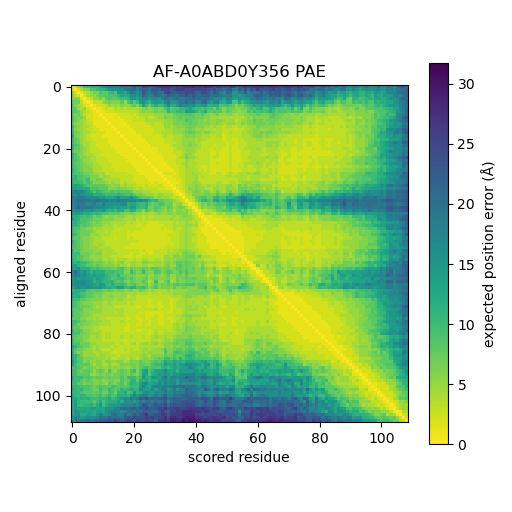-10.923 0.096 16.974 1.00 79.25 90 ASN A O 1
ATOM 712 N N . THR A 1 91 ? -10.221 0.767 14.949 1.00 77.19 91 THR A N 1
ATOM 713 C CA . THR A 1 91 ? -10.841 2.102 15.024 1.00 77.19 91 THR A CA 1
ATOM 714 C C . THR A 1 91 ? -12.375 2.035 15.011 1.00 77.19 91 THR A C 1
ATOM 716 O O . THR A 1 91 ? -13.031 2.693 15.821 1.00 77.19 91 THR A O 1
ATOM 719 N N . GLN A 1 92 ? -12.966 1.211 14.138 1.00 77.81 92 GLN A N 1
ATOM 720 C CA . GLN A 1 92 ? -14.422 1.044 14.010 1.00 77.81 92 GLN A CA 1
ATOM 721 C C . GLN A 1 92 ? -15.050 0.417 15.261 1.00 77.81 92 GLN A C 1
ATOM 723 O O . GLN A 1 92 ? -16.097 0.871 15.726 1.00 77.81 92 GLN A O 1
ATOM 728 N N . HIS A 1 93 ? -14.399 -0.590 15.853 1.00 77.94 93 HIS A N 1
ATOM 729 C CA . HIS A 1 93 ? -14.875 -1.226 17.081 1.00 77.94 93 HIS A CA 1
ATOM 730 C C . HIS A 1 93 ? -14.955 -0.225 18.244 1.00 77.94 93 HIS A C 1
ATOM 732 O O . HIS A 1 93 ? -15.948 -0.191 18.975 1.00 77.94 93 HIS A O 1
ATOM 738 N N . LEU A 1 94 ? -13.941 0.636 18.385 1.00 73.12 94 LEU A N 1
ATOM 739 C CA . LEU A 1 94 ? -13.916 1.670 19.417 1.00 73.12 94 LEU A CA 1
ATOM 740 C C . LEU A 1 94 ? -14.966 2.764 19.160 1.00 73.12 94 LEU A C 1
ATOM 742 O O . LEU A 1 94 ? -15.657 3.170 20.094 1.00 73.12 94 LEU A O 1
ATOM 746 N N . SER A 1 95 ? -15.132 3.185 17.902 1.00 76.38 95 SER A N 1
ATOM 747 C CA . SER A 1 95 ? -16.145 4.171 17.496 1.00 76.38 95 SER A CA 1
ATOM 748 C C . SER A 1 95 ? -17.573 3.693 17.799 1.00 76.38 95 SER A C 1
ATOM 750 O O . SER A 1 95 ? -18.345 4.406 18.443 1.00 76.38 95 SER A O 1
ATOM 752 N N . ASN A 1 96 ? -17.907 2.442 17.458 1.00 76.81 96 ASN A N 1
ATOM 753 C CA . ASN A 1 96 ? -19.218 1.855 17.763 1.00 76.81 96 ASN A CA 1
ATOM 754 C C . ASN A 1 96 ? -19.473 1.741 19.272 1.00 76.81 96 ASN A C 1
ATOM 756 O O . ASN A 1 96 ? -20.574 2.033 19.745 1.00 76.81 96 ASN A O 1
ATOM 760 N N . LYS A 1 97 ? -18.454 1.356 20.050 1.00 77.31 97 LYS A N 1
ATOM 761 C CA . LYS A 1 97 ? -18.564 1.250 21.510 1.00 77.31 97 LYS A CA 1
ATOM 762 C C . LYS A 1 97 ? -18.769 2.620 22.163 1.00 77.31 97 LYS A C 1
ATOM 764 O O . LYS A 1 97 ? -19.570 2.728 23.089 1.00 77.31 97 LYS A O 1
ATOM 769 N N . LEU A 1 98 ? -18.105 3.660 21.651 1.00 72.75 98 LEU A N 1
ATOM 770 C CA . LEU A 1 98 ? -18.289 5.048 22.078 1.00 72.75 98 LEU A CA 1
ATOM 771 C C . LEU A 1 98 ? -19.686 5.574 21.730 1.00 72.75 98 LEU A C 1
ATOM 773 O O . LEU A 1 98 ? -20.328 6.186 22.579 1.00 72.75 98 LEU A O 1
ATOM 777 N N . HIS A 1 99 ? -20.180 5.305 20.519 1.00 74.12 99 HIS A N 1
ATOM 778 C CA . HIS A 1 99 ? -21.518 5.719 20.098 1.00 74.12 99 HIS A CA 1
ATOM 779 C C . HIS A 1 99 ? -22.613 5.059 20.954 1.00 74.12 99 HIS A C 1
ATOM 781 O O . HIS A 1 99 ? -23.560 5.727 21.372 1.00 74.12 99 HIS A O 1
ATOM 787 N N . LEU A 1 100 ? -22.448 3.776 21.309 1.00 74.56 100 LEU A N 1
ATOM 788 C CA . LEU A 1 100 ? -23.358 3.073 22.216 1.00 74.56 100 LEU A CA 1
ATOM 789 C C . LEU A 1 100 ? -23.303 3.640 23.643 1.00 74.56 100 LEU A C 1
ATOM 791 O O . LEU A 1 100 ? -24.350 3.826 24.252 1.00 74.56 100 LEU A O 1
ATOM 795 N N . LEU A 1 101 ? -22.111 3.954 24.164 1.00 72.69 101 LEU A N 1
ATOM 796 C CA . LEU A 1 101 ? -21.929 4.607 25.470 1.00 72.69 101 LEU A CA 1
ATOM 797 C C . LEU A 1 101 ? -22.552 6.008 25.505 1.00 72.69 101 LEU A C 1
ATOM 799 O O . LEU A 1 101 ? -23.230 6.343 26.469 1.00 72.69 101 LEU A O 1
ATOM 803 N N . CYS A 1 102 ? -22.377 6.793 24.440 1.00 63.44 102 CYS A N 1
ATOM 804 C CA . CYS A 1 102 ? -22.985 8.114 24.289 1.00 63.44 102 CYS A CA 1
ATOM 805 C C . CYS A 1 102 ? -24.519 8.018 24.286 1.00 63.44 102 CYS A C 1
ATOM 807 O O . CYS A 1 102 ? -25.181 8.703 25.065 1.00 63.44 102 CYS A O 1
ATOM 809 N N . LYS A 1 103 ? -25.087 7.081 23.508 1.00 74.56 103 LYS A N 1
ATOM 810 C CA . LYS A 1 103 ? -26.528 6.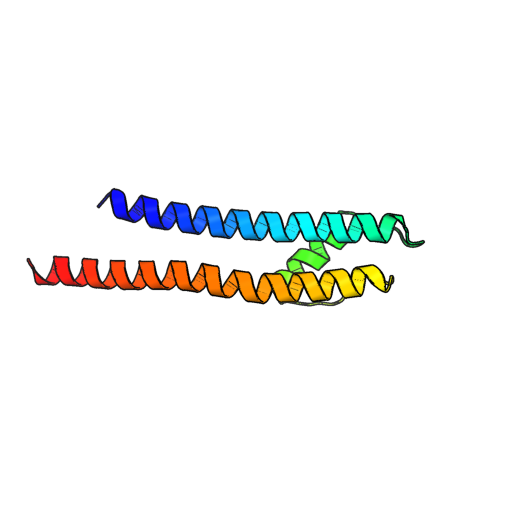784 23.544 1.00 74.56 103 LYS A CA 1
ATOM 811 C C . LYS A 1 103 ? -27.000 6.337 24.927 1.00 74.56 103 LYS A C 1
ATOM 813 O O . LYS A 1 103 ? -28.073 6.741 25.354 1.00 74.56 103 LYS A O 1
ATOM 818 N N . LYS A 1 104 ? -26.217 5.516 25.631 1.00 75.25 104 LYS A N 1
ATOM 819 C CA . LYS A 1 104 ? -26.579 5.003 26.960 1.00 75.25 104 LYS A CA 1
ATOM 820 C C . LYS A 1 104 ? -26.507 6.079 28.045 1.00 75.25 104 LYS A C 1
ATOM 822 O O . LYS A 1 104 ? -27.320 6.029 28.950 1.00 75.25 104 LYS A O 1
ATOM 827 N N . CYS A 1 105 ? -25.607 7.059 27.935 1.00 57.78 105 CYS A N 1
ATOM 828 C CA . CYS A 1 105 ? -25.583 8.233 28.815 1.00 57.78 105 CYS A CA 1
ATOM 829 C C . CYS A 1 105 ? -26.768 9.177 28.576 1.00 57.78 105 CYS A C 1
ATOM 831 O O . CYS A 1 105 ? -27.299 9.706 29.542 1.00 57.78 105 CYS A O 1
ATOM 833 N N . ILE A 1 106 ? -27.194 9.369 27.322 1.00 58.19 106 ILE A N 1
ATOM 834 C CA . ILE A 1 106 ? -28.374 10.188 26.991 1.00 58.19 106 ILE A CA 1
ATOM 835 C C . ILE A 1 106 ? -29.680 9.518 27.434 1.00 58.19 106 ILE A C 1
ATOM 837 O O . ILE A 1 106 ? -30.600 10.213 27.827 1.00 58.19 106 ILE A O 1
ATOM 841 N N . LEU A 1 107 ? -29.767 8.184 27.389 1.00 58.78 107 LEU A N 1
ATOM 842 C CA . LEU A 1 107 ? -30.964 7.445 27.818 1.00 58.78 107 LEU A CA 1
ATOM 843 C C . LEU A 1 107 ? -31.058 7.256 29.348 1.00 58.78 107 LEU A C 1
ATOM 845 O O . LEU A 1 107 ? -32.044 6.712 29.831 1.00 58.78 107 LEU A O 1
ATOM 849 N N . PHE A 1 108 ? -30.017 7.624 30.103 1.00 50.88 108 PHE A N 1
ATOM 850 C CA . PHE A 1 108 ? -29.973 7.521 31.571 1.00 50.88 108 PHE A CA 1
ATOM 851 C C . PHE A 1 108 ? -30.112 8.891 32.263 1.00 50.88 108 PHE A C 1
ATOM 853 O O . PHE A 1 108 ? -29.862 8.997 33.463 1.00 50.88 108 PHE A O 1
ATOM 860 N N . PHE A 1 109 ? -30.490 9.918 31.498 1.00 48.41 109 PHE A N 1
ATOM 861 C CA . PHE A 1 109 ? -30.915 11.238 31.957 1.00 48.41 109 PHE A CA 1
ATOM 862 C C . PHE A 1 109 ? -32.355 11.462 31.487 1.00 48.41 109 PHE A C 1
ATOM 864 O O . PHE A 1 109 ? -33.131 12.067 32.254 1.00 48.41 109 PHE A O 1
#